Protein AF-A0A4Y9SCH4-F1 (afdb_monomer)

Organism: NCBI:txid2561932

Mean predicted aligned error: 8.6 Å

Solvent-accessible surface area (backbone atoms only — not comparable to full-atom values): 8983 Å² total; per-residue (Å²): 130,78,54,67,61,76,77,47,62,48,62,68,59,55,50,67,46,53,39,76,65,45,23,55,58,52,54,46,42,42,72,71,58,38,57,96,68,29,35,49,65,66,62,55,42,56,54,34,64,26,94,81,37,63,75,93,45,18,70,54,38,37,48,41,51,50,46,8,51,49,49,34,40,79,67,49,26,31,42,68,30,81,66,73,50,22,78,70,54,25,25,25,68,29,82,60,28,65,70,35,66,49,68,70,48,34,52,51,48,52,54,32,69,66,53,60,60,84,78,40,60,80,93,46,24,73,71,33,41,59,26,34,66,69,66,39,50,71,61,20,51,52,53,52,52,50,54,52,51,58,50,51,50,53,52,53,60,51,56,72,73,75,115

Foldseek 3Di:
DDAPCNVPLDLVVLLPDDLLRVLLVLLLCCVVPDDPQKDALVVNLCRLCDPSDDNVCSVSNSVSSVSNVVVCVVLLQKDQDPDPRSVVRIMGGDPQVVQQNDPVSSVLQSVLVPDDLVVDDPVCSVPLNVCSNVSVVVVSVVSSVVVVVVVVVVVVVVVVVVD

Sequence (163 aa):
MRSLAEEIPDVQVLVALAPEELAYTVLRLASVNEQNGLFHPASFETQAGGPRYPPERTRQAELALGEALAWLTINILVMPAPGINGNNGHMMITRRGRKVLRREAFDQYRQAAAFPKALLHPRIADQVWLNLARGDYPTAVFQAFRAVEEASRRQCHRADRLG

Nearest PDB structures (foldseek):
  3bj6-assembly1_B  TM=4.521E-01  e=9.961E-01  Ruegeria pomeroyi DSS-3
  4ad9-assembly2_F  TM=7.045E-01  e=5.756E+00  Homo sapiens
  5meb-assembly2_B  TM=5.105E-01  e=6.052E+00  Saccharomyces cerevisiae

Secondary structure (DSSP, 8-state):
---HHHH---HHHHHHS-HHHHHHHHHHHHHHH-BTTEE-THHHHHHHTSTTS-GGGHHHHHHHHHHHHHHHHHTTSEEEPSTHHHHTT-EEE-HHHHHT-SHHHHHHHHHHHHS-GGGS-HHHHHHHHHHHHTT-HHHHHHHHHHHHHHHHHHHHHHHTT--

Radius of gyration: 21.6 Å; Cα contacts (8 Å, |Δi|>4): 176; chains: 1; bounding box: 48×33×66 Å

Structure (mmCIF, N/CA/C/O backbone):
data_AF-A0A4Y9SCH4-F1
#
_entry.id   AF-A0A4Y9SCH4-F1
#
loop_
_atom_site.group_PDB
_atom_site.id
_atom_site.type_symbol
_atom_site.label_atom_id
_atom_site.label_alt_id
_atom_site.label_comp_id
_atom_site.label_asym_id
_atom_site.label_entity_id
_atom_site.label_seq_id
_atom_site.pdbx_PDB_ins_code
_atom_site.Cartn_x
_atom_site.Cartn_y
_atom_site.Cartn_z
_atom_site.occupancy
_atom_site.B_iso_or_equiv
_atom_site.auth_seq_id
_atom_site.auth_comp_id
_atom_site.auth_asym_id
_atom_site.auth_atom_id
_atom_site.pdbx_PDB_model_num
ATOM 1 N N . MET A 1 1 ? 16.483 8.681 -9.739 1.00 63.50 1 MET A N 1
ATOM 2 C CA . MET A 1 1 ? 15.282 7.842 -9.926 1.00 63.50 1 MET A CA 1
ATOM 3 C C . MET A 1 1 ? 15.579 6.509 -9.271 1.00 63.50 1 MET A C 1
ATOM 5 O O . MET A 1 1 ? 16.629 5.960 -9.574 1.00 63.50 1 MET A O 1
ATOM 9 N N . ARG A 1 2 ? 14.757 6.061 -8.320 1.00 79.94 2 ARG A N 1
ATOM 10 C CA . ARG A 1 2 ? 14.966 4.786 -7.610 1.00 79.94 2 ARG A CA 1
ATOM 11 C C . ARG A 1 2 ? 14.102 3.730 -8.286 1.00 79.94 2 ARG A C 1
ATOM 13 O O . ARG A 1 2 ? 12.933 4.019 -8.546 1.00 79.94 2 ARG A O 1
ATOM 20 N N . SER A 1 3 ? 14.656 2.572 -8.623 1.00 85.81 3 SER A N 1
ATOM 21 C CA . SER A 1 3 ? 13.937 1.575 -9.428 1.00 85.81 3 SER A CA 1
ATOM 22 C C . SER A 1 3 ? 13.380 0.417 -8.600 1.00 85.81 3 SER A C 1
ATOM 24 O O . SER A 1 3 ? 13.878 0.093 -7.526 1.00 85.81 3 SER A O 1
ATOM 26 N N . LEU A 1 4 ? 12.338 -0.233 -9.114 1.00 88.00 4 LEU A N 1
ATOM 27 C CA . LEU A 1 4 ? 11.725 -1.419 -8.521 1.00 88.00 4 LEU A CA 1
ATOM 28 C C . LEU A 1 4 ? 12.745 -2.550 -8.335 1.00 88.00 4 LEU A C 1
ATOM 30 O O . LEU A 1 4 ? 12.807 -3.145 -7.267 1.00 88.00 4 LEU A O 1
ATOM 34 N N . ALA A 1 5 ? 13.600 -2.769 -9.336 1.00 87.69 5 ALA A N 1
ATOM 35 C CA . ALA A 1 5 ? 14.649 -3.785 -9.303 1.00 87.69 5 ALA A CA 1
ATOM 36 C C . ALA A 1 5 ? 15.825 -3.444 -8.362 1.00 87.69 5 ALA A C 1
ATOM 38 O O . ALA A 1 5 ? 16.634 -4.316 -8.065 1.00 87.69 5 ALA A O 1
ATOM 39 N N . GLU A 1 6 ? 15.963 -2.194 -7.900 1.00 90.12 6 GLU A N 1
ATOM 40 C CA . GLU A 1 6 ? 16.900 -1.858 -6.809 1.00 90.12 6 GLU A CA 1
ATOM 41 C C . GLU A 1 6 ? 16.349 -2.248 -5.437 1.00 90.12 6 GLU A C 1
ATOM 43 O O . GLU A 1 6 ? 17.118 -2.552 -4.532 1.00 90.12 6 GLU A O 1
ATOM 48 N N . GLU A 1 7 ? 15.028 -2.221 -5.274 1.00 90.31 7 GLU A N 1
ATOM 49 C CA . GLU A 1 7 ? 14.364 -2.518 -4.003 1.00 90.31 7 GLU A CA 1
ATOM 50 C C . GLU A 1 7 ? 14.030 -3.993 -3.849 1.00 90.31 7 GLU A C 1
ATOM 52 O O . GLU A 1 7 ? 14.118 -4.538 -2.752 1.00 90.31 7 GLU A O 1
ATOM 57 N N . ILE A 1 8 ? 13.642 -4.637 -4.947 1.00 92.38 8 ILE A N 1
ATOM 58 C CA . ILE A 1 8 ? 13.292 -6.052 -4.988 1.00 92.38 8 ILE A CA 1
ATOM 59 C C . ILE A 1 8 ? 14.019 -6.665 -6.189 1.00 92.38 8 ILE A C 1
ATOM 61 O O . ILE A 1 8 ? 13.440 -6.781 -7.255 1.00 92.38 8 ILE A O 1
ATOM 65 N N . PRO A 1 9 ? 15.304 -7.032 -6.074 1.00 91.88 9 PRO A N 1
ATOM 66 C CA . PRO A 1 9 ? 16.057 -7.536 -7.225 1.00 91.88 9 PRO A CA 1
ATOM 67 C C . PRO A 1 9 ? 15.536 -8.874 -7.768 1.00 91.88 9 PRO A C 1
ATOM 69 O O . PRO A 1 9 ? 15.690 -9.166 -8.951 1.00 91.88 9 PRO A O 1
ATOM 72 N N . ASP A 1 10 ? 14.927 -9.691 -6.906 1.00 91.38 10 ASP A N 1
ATOM 73 C CA . ASP A 1 10 ? 14.397 -11.002 -7.267 1.00 91.38 10 ASP A CA 1
ATOM 74 C C . ASP A 1 10 ? 12.910 -10.917 -7.642 1.00 91.38 10 ASP A C 1
ATOM 76 O O . ASP A 1 10 ? 12.045 -10.635 -6.808 1.00 91.38 10 ASP A O 1
ATOM 80 N N . VAL A 1 11 ? 12.604 -11.223 -8.905 1.00 91.50 11 VAL A N 1
ATOM 81 C CA . VAL A 1 11 ? 11.229 -11.252 -9.417 1.00 91.50 11 VAL A CA 1
ATOM 82 C C . VAL A 1 11 ? 10.357 -12.292 -8.703 1.00 91.50 11 VAL A C 1
ATOM 84 O O . VAL A 1 11 ? 9.152 -12.090 -8.583 1.00 91.50 11 VAL A O 1
ATOM 87 N N . GLN A 1 12 ? 10.933 -13.397 -8.211 1.00 91.38 12 GLN A N 1
ATOM 88 C CA . GLN A 1 12 ? 10.175 -14.404 -7.466 1.00 91.38 12 GLN A CA 1
ATOM 89 C C . GLN A 1 12 ? 9.680 -13.834 -6.144 1.00 91.38 12 GLN A C 1
ATOM 91 O O . GLN A 1 12 ? 8.533 -14.068 -5.775 1.00 91.38 12 GLN A O 1
ATOM 96 N N . VAL A 1 13 ? 10.515 -13.039 -5.468 1.00 92.25 13 VAL A N 1
ATOM 97 C CA . VAL A 1 13 ? 10.115 -12.323 -4.253 1.00 92.25 13 VAL A CA 1
ATOM 98 C C . VAL A 1 13 ? 9.003 -11.339 -4.585 1.00 92.25 13 VAL A C 1
ATOM 100 O O . VAL A 1 13 ? 7.983 -11.344 -3.909 1.00 92.25 13 VAL A O 1
ATOM 103 N N . LEU A 1 14 ? 9.149 -10.548 -5.653 1.00 93.19 14 LEU A N 1
ATOM 104 C CA . LEU A 1 14 ? 8.125 -9.583 -6.059 1.00 93.19 14 LEU A CA 1
ATOM 105 C C . LEU A 1 14 ? 6.753 -10.236 -6.281 1.00 93.19 14 LEU A C 1
ATOM 107 O O . LEU A 1 14 ? 5.749 -9.703 -5.820 1.00 93.19 14 LEU A O 1
ATOM 111 N N . VAL A 1 15 ? 6.720 -11.379 -6.970 1.00 92.12 15 VAL A N 1
ATOM 112 C CA . VAL A 1 15 ? 5.482 -12.114 -7.279 1.00 92.12 15 VAL A CA 1
ATOM 113 C C . VAL A 1 15 ? 4.918 -12.846 -6.055 1.00 92.12 15 VAL A C 1
ATOM 115 O O . VAL A 1 15 ? 3.717 -13.083 -5.990 1.00 92.12 15 VAL A O 1
ATOM 118 N N . ALA A 1 16 ? 5.762 -13.216 -5.091 1.00 91.06 16 ALA A N 1
ATOM 119 C CA . ALA A 1 16 ? 5.342 -13.935 -3.890 1.00 91.06 16 ALA A CA 1
ATOM 120 C C . ALA A 1 16 ? 4.792 -13.026 -2.777 1.00 91.06 16 ALA A C 1
ATOM 122 O O . ALA A 1 16 ? 4.129 -13.528 -1.870 1.00 91.06 16 ALA A O 1
ATOM 123 N N . LEU A 1 17 ? 5.084 -11.722 -2.810 1.00 91.75 17 LEU A N 1
ATOM 124 C CA . LEU A 1 17 ? 4.593 -10.774 -1.809 1.00 91.75 17 LEU A CA 1
ATOM 125 C C . LEU A 1 17 ? 3.073 -10.635 -1.880 1.00 91.75 17 LEU A C 1
ATOM 127 O O . LEU A 1 17 ? 2.503 -10.489 -2.962 1.00 91.75 17 LEU A O 1
ATOM 131 N N . ALA A 1 18 ? 2.424 -10.585 -0.715 1.00 91.44 18 ALA A N 1
ATOM 132 C CA . ALA A 1 18 ? 1.018 -10.211 -0.667 1.00 91.44 18 ALA A CA 1
ATOM 133 C C . ALA A 1 18 ? 0.833 -8.758 -1.161 1.00 91.44 18 ALA A C 1
ATOM 135 O O . ALA A 1 18 ? 1.743 -7.929 -0.991 1.00 91.44 18 ALA A O 1
ATOM 136 N N . PRO A 1 19 ? -0.343 -8.398 -1.715 1.00 93.69 19 PRO A N 1
ATOM 137 C CA . PRO A 1 19 ? -0.594 -7.053 -2.235 1.00 93.69 19 PRO A CA 1
ATOM 138 C C . PRO A 1 19 ? -0.273 -5.947 -1.224 1.00 93.69 19 PRO A C 1
ATOM 140 O O . PRO A 1 19 ? 0.300 -4.918 -1.577 1.00 93.69 19 PRO A O 1
ATOM 143 N N . GLU A 1 20 ? -0.581 -6.170 0.055 1.00 91.69 20 GLU A N 1
ATOM 144 C CA . GLU A 1 20 ? -0.353 -5.214 1.141 1.00 91.69 20 GLU A CA 1
ATOM 145 C C . GLU A 1 20 ? 1.117 -5.044 1.510 1.00 91.69 20 GLU A C 1
ATOM 147 O O . GLU A 1 20 ? 1.522 -3.985 1.994 1.00 91.69 20 GLU A O 1
ATOM 152 N N . GLU A 1 21 ? 1.917 -6.087 1.315 1.00 90.88 21 GLU A N 1
ATOM 153 C CA . GLU A 1 21 ? 3.352 -6.065 1.582 1.00 90.88 21 GLU A CA 1
ATOM 154 C C . GLU A 1 21 ? 4.082 -5.336 0.452 1.00 90.88 21 GLU A C 1
ATOM 156 O O . GLU A 1 21 ? 4.921 -4.466 0.706 1.00 90.88 21 GLU A O 1
ATOM 161 N N . LEU A 1 22 ? 3.698 -5.615 -0.798 1.00 95.44 22 LEU A N 1
ATOM 162 C CA . LEU A 1 22 ? 4.232 -4.935 -1.977 1.00 95.44 22 LEU A CA 1
ATOM 163 C C . LEU A 1 22 ? 3.782 -3.464 -2.055 1.00 95.44 22 LEU A C 1
ATOM 165 O O . LEU A 1 22 ? 4.546 -2.598 -2.496 1.00 95.44 22 LEU A O 1
ATOM 169 N N . ALA A 1 23 ? 2.580 -3.150 -1.564 1.00 96.44 23 ALA A N 1
ATOM 170 C CA . ALA A 1 23 ? 2.018 -1.802 -1.544 1.00 96.44 23 ALA A CA 1
ATOM 171 C C . ALA A 1 23 ? 2.927 -0.769 -0.859 1.00 96.44 23 ALA A C 1
ATOM 173 O O . ALA A 1 23 ? 2.995 0.374 -1.320 1.00 96.44 23 ALA A O 1
ATOM 174 N N . TYR A 1 24 ? 3.668 -1.146 0.191 1.00 96.00 24 TYR A N 1
ATOM 175 C CA . TYR A 1 24 ? 4.619 -0.230 0.829 1.00 96.00 24 TYR A CA 1
ATOM 176 C C . TYR A 1 24 ? 5.709 0.223 -0.148 1.00 96.00 24 TYR A C 1
ATOM 178 O O . TYR A 1 24 ? 5.991 1.418 -0.279 1.00 96.00 24 TYR A O 1
ATOM 186 N N . THR A 1 25 ? 6.307 -0.733 -0.860 1.00 95.56 25 THR A N 1
ATOM 187 C CA . THR A 1 25 ? 7.365 -0.469 -1.837 1.00 95.56 25 THR A CA 1
ATOM 188 C C . THR A 1 25 ? 6.843 0.404 -2.972 1.00 95.56 25 THR A C 1
ATOM 190 O O . THR A 1 25 ? 7.485 1.400 -3.307 1.00 95.56 25 THR A O 1
ATOM 193 N N . VAL A 1 26 ? 5.651 0.104 -3.500 1.00 96.19 26 VAL A N 1
ATOM 194 C CA . VAL A 1 26 ? 5.000 0.907 -4.550 1.00 96.19 26 VAL A CA 1
ATOM 195 C C . VAL A 1 26 ? 4.739 2.337 -4.075 1.00 96.19 26 VAL A C 1
ATOM 197 O O . VAL A 1 26 ? 5.113 3.285 -4.763 1.00 96.19 26 VAL A O 1
ATOM 200 N N . LEU A 1 27 ? 4.168 2.522 -2.880 1.00 97.12 27 LEU A N 1
ATOM 201 C CA . LEU A 1 27 ? 3.884 3.847 -2.318 1.00 97.12 27 LEU A CA 1
ATOM 202 C C . LEU A 1 27 ? 5.163 4.673 -2.125 1.00 97.12 27 LEU A C 1
ATOM 204 O O . LEU A 1 27 ? 5.201 5.867 -2.436 1.00 97.12 27 LEU A O 1
ATOM 208 N N . ARG A 1 28 ? 6.225 4.043 -1.621 1.00 95.69 28 ARG A N 1
ATOM 209 C CA . ARG A 1 28 ? 7.508 4.707 -1.391 1.00 95.69 28 ARG A CA 1
ATOM 210 C C . ARG A 1 28 ? 8.190 5.079 -2.707 1.00 95.69 28 ARG A C 1
ATOM 212 O O . ARG A 1 28 ? 8.664 6.204 -2.838 1.00 95.69 28 ARG A O 1
ATOM 219 N N . LEU A 1 29 ? 8.204 4.177 -3.691 1.00 94.56 29 LEU A N 1
ATOM 220 C CA . LEU A 1 29 ? 8.741 4.459 -5.024 1.00 94.56 29 LEU A CA 1
ATOM 221 C C . LEU A 1 29 ? 7.936 5.551 -5.737 1.00 94.56 29 LEU A C 1
ATOM 223 O O . LEU A 1 29 ? 8.538 6.440 -6.333 1.00 94.56 29 LEU A O 1
ATOM 227 N N . ALA A 1 30 ? 6.605 5.542 -5.618 1.00 95.75 30 ALA A N 1
ATOM 228 C CA . ALA A 1 30 ? 5.752 6.620 -6.112 1.00 95.75 30 ALA A CA 1
ATOM 229 C C . ALA A 1 30 ? 6.152 7.964 -5.490 1.00 95.75 30 ALA A C 1
ATOM 231 O O . ALA A 1 30 ? 6.328 8.939 -6.209 1.00 95.75 30 ALA A O 1
ATOM 232 N N . SER A 1 31 ? 6.387 8.011 -4.174 1.00 96.06 31 SER A N 1
ATOM 233 C CA . SER A 1 31 ? 6.781 9.251 -3.495 1.00 96.06 31 SER A CA 1
ATOM 234 C C . SER A 1 31 ? 8.174 9.751 -3.875 1.00 96.06 31 SER A C 1
ATOM 236 O O . SER A 1 31 ? 8.426 10.944 -3.748 1.00 96.06 31 SER A O 1
ATOM 238 N N . VAL A 1 32 ? 9.093 8.865 -4.262 1.00 94.06 32 VAL A N 1
ATOM 239 C CA . VAL A 1 32 ? 10.464 9.242 -4.648 1.00 94.06 32 VAL A CA 1
ATOM 240 C C . VAL A 1 32 ? 10.545 9.631 -6.125 1.00 94.06 32 VAL A C 1
ATOM 242 O O . VAL A 1 32 ? 11.390 10.443 -6.496 1.00 94.06 32 VAL A O 1
ATOM 245 N N . ASN A 1 33 ? 9.689 9.051 -6.966 1.00 92.62 33 ASN A N 1
ATOM 246 C CA . ASN A 1 33 ? 9.718 9.243 -8.414 1.00 92.62 33 ASN A CA 1
ATOM 247 C C . ASN A 1 33 ? 8.595 10.154 -8.937 1.00 92.62 33 ASN A C 1
ATOM 249 O O . ASN A 1 33 ? 8.495 10.345 -10.148 1.00 92.62 33 ASN A O 1
ATOM 253 N N . GLU A 1 34 ? 7.746 10.700 -8.066 1.00 94.19 34 GLU A N 1
ATOM 254 C CA . GLU A 1 34 ? 6.704 11.633 -8.483 1.00 94.19 34 GLU A CA 1
ATOM 255 C C . GLU A 1 34 ? 7.285 12.901 -9.116 1.00 94.19 34 GLU A C 1
ATOM 257 O O . GLU A 1 34 ? 8.319 13.431 -8.707 1.00 94.19 34 GLU A O 1
ATOM 262 N N . GLN A 1 35 ? 6.573 13.419 -10.107 1.00 92.94 35 GLN A N 1
ATOM 263 C CA . GLN A 1 35 ? 6.881 14.663 -10.791 1.00 92.94 35 GLN A CA 1
ATOM 264 C C . GLN A 1 35 ? 5.687 15.592 -10.626 1.00 92.94 35 GLN A C 1
ATOM 266 O O . GLN A 1 35 ? 4.556 15.220 -10.932 1.00 92.94 35 GLN A O 1
ATOM 271 N N . ASN A 1 36 ? 5.923 16.791 -10.091 1.00 93.06 36 ASN A N 1
ATOM 272 C CA . ASN A 1 36 ? 4.859 17.747 -9.758 1.00 93.06 36 ASN A CA 1
ATOM 273 C C . ASN A 1 36 ? 3.764 17.145 -8.849 1.00 93.06 36 ASN A C 1
ATOM 275 O O . ASN A 1 36 ? 2.587 17.473 -8.975 1.00 93.06 36 ASN A O 1
ATOM 279 N N . GLY A 1 37 ? 4.152 16.238 -7.942 1.00 94.75 37 GLY A N 1
ATOM 280 C CA . GLY A 1 37 ? 3.238 15.550 -7.020 1.00 94.75 37 GLY A CA 1
ATOM 281 C C . GLY A 1 37 ? 2.385 14.445 -7.656 1.00 94.75 37 GLY A C 1
ATOM 282 O O . GLY A 1 37 ? 1.447 13.963 -7.016 1.00 94.75 37 GLY A O 1
ATOM 283 N N . LEU A 1 38 ? 2.685 14.067 -8.902 1.00 97.06 38 LEU A N 1
ATOM 284 C CA . LEU A 1 38 ? 1.983 13.042 -9.665 1.00 97.06 38 LEU A CA 1
ATOM 285 C C . LEU A 1 38 ? 2.920 11.891 -10.025 1.00 97.06 38 LEU A C 1
ATOM 287 O O . LEU A 1 38 ? 4.103 12.092 -10.285 1.00 97.06 38 LEU A O 1
ATOM 291 N N . PHE A 1 39 ? 2.378 10.685 -10.124 1.00 96.56 39 PHE A N 1
ATOM 292 C CA . PHE A 1 39 ? 3.082 9.527 -10.669 1.00 96.56 39 PHE A CA 1
ATOM 293 C C . PHE A 1 39 ? 2.162 8.768 -11.627 1.00 96.56 39 PHE A C 1
ATOM 295 O O . PHE A 1 39 ? 0.942 8.897 -11.554 1.00 96.56 39 PHE A O 1
ATOM 302 N N . HIS A 1 40 ? 2.737 7.990 -12.542 1.00 95.56 40 HIS A N 1
ATOM 303 C CA . HIS A 1 40 ? 1.964 7.195 -13.496 1.00 95.56 40 HIS A CA 1
ATOM 304 C C . HIS A 1 40 ? 2.181 5.694 -13.234 1.00 95.56 40 HIS A C 1
ATOM 306 O O . HIS A 1 40 ? 3.336 5.257 -13.258 1.00 95.56 40 HIS A O 1
ATOM 312 N N . PRO A 1 41 ? 1.129 4.884 -13.016 1.00 93.38 41 PRO A N 1
ATOM 313 C CA . PRO A 1 41 ? 1.240 3.442 -12.769 1.00 93.38 41 PRO A CA 1
ATOM 314 C C . PRO A 1 41 ? 2.062 2.669 -13.807 1.00 93.38 41 PRO A C 1
ATOM 316 O O . PRO A 1 41 ? 2.920 1.879 -13.428 1.00 93.38 41 PRO A O 1
ATOM 319 N N . ALA A 1 42 ? 1.909 2.987 -15.098 1.00 91.44 42 ALA A N 1
ATOM 320 C CA . ALA A 1 42 ? 2.681 2.351 -16.177 1.00 91.44 42 ALA A CA 1
ATOM 321 C C . ALA A 1 42 ? 4.213 2.506 -16.052 1.00 91.44 42 ALA A C 1
ATOM 323 O O . ALA A 1 42 ? 4.974 1.779 -16.692 1.00 91.44 42 ALA A O 1
ATOM 324 N N . SER A 1 43 ? 4.699 3.428 -15.208 1.00 90.19 43 SER A N 1
ATOM 325 C CA . SER A 1 43 ? 6.130 3.509 -14.884 1.00 90.19 43 SER A CA 1
ATOM 326 C C . SER A 1 43 ? 6.623 2.299 -14.081 1.00 90.19 43 SER A C 1
ATOM 328 O O . SER A 1 43 ? 7.796 1.945 -14.188 1.00 90.19 43 SER A O 1
ATOM 330 N N . PHE A 1 44 ? 5.752 1.649 -13.304 1.00 89.25 44 PHE A N 1
ATOM 331 C CA . PHE A 1 44 ? 6.058 0.405 -12.597 1.00 89.25 44 PHE A CA 1
ATOM 332 C C . PHE A 1 44 ? 5.988 -0.801 -13.535 1.00 89.25 44 PHE A C 1
ATOM 334 O O . PHE A 1 44 ? 6.872 -1.649 -13.481 1.00 89.25 44 PHE A O 1
ATOM 341 N N . GLU A 1 45 ? 5.007 -0.837 -14.439 1.00 86.31 45 GLU A N 1
ATOM 342 C CA . GLU A 1 45 ? 4.863 -1.884 -15.467 1.00 86.31 45 GLU A CA 1
ATOM 343 C C . GLU A 1 45 ? 6.084 -1.917 -16.395 1.00 86.31 45 GLU A C 1
ATOM 345 O O . GLU A 1 45 ? 6.728 -2.950 -16.553 1.00 86.31 45 GLU A O 1
ATOM 350 N N . THR A 1 46 ? 6.510 -0.752 -16.894 1.00 88.12 46 THR A N 1
ATOM 351 C CA . THR A 1 46 ? 7.738 -0.632 -17.700 1.00 88.12 46 THR A CA 1
ATOM 352 C C . THR A 1 46 ? 8.976 -1.147 -16.951 1.00 88.12 46 THR A C 1
ATOM 354 O O . THR A 1 46 ? 9.877 -1.722 -17.556 1.00 88.12 46 THR A O 1
ATOM 357 N N . GLN A 1 47 ? 9.041 -0.963 -15.628 1.00 86.12 47 GLN A N 1
ATOM 358 C CA . GLN A 1 47 ? 10.140 -1.490 -14.813 1.00 86.12 47 GLN A CA 1
ATOM 359 C C . GLN A 1 47 ? 10.035 -3.005 -14.596 1.00 86.12 47 GLN A C 1
ATOM 361 O O . GLN A 1 47 ? 11.067 -3.672 -14.558 1.00 86.12 47 GLN A O 1
ATOM 366 N N . ALA A 1 48 ? 8.820 -3.548 -14.490 1.00 84.94 48 ALA A N 1
ATOM 367 C CA . ALA A 1 48 ? 8.562 -4.984 -14.407 1.00 84.94 48 ALA A CA 1
ATOM 368 C C . ALA A 1 48 ? 8.907 -5.730 -15.711 1.00 84.94 48 ALA A C 1
ATOM 370 O O . ALA A 1 48 ? 9.384 -6.862 -15.664 1.00 84.94 48 ALA A O 1
ATOM 371 N N . GLY A 1 49 ? 8.710 -5.086 -16.864 1.00 81.06 49 GLY A N 1
ATOM 372 C CA . GLY A 1 49 ? 9.125 -5.579 -18.184 1.00 81.06 49 GLY A CA 1
ATOM 373 C C . GLY A 1 49 ? 10.557 -5.215 -18.589 1.00 81.06 49 GLY A C 1
ATOM 374 O O . GLY A 1 49 ? 10.964 -5.481 -19.717 1.00 81.06 49 GLY A O 1
ATOM 375 N N . GLY A 1 50 ? 11.317 -4.566 -17.704 1.00 82.06 50 GLY A N 1
ATOM 376 C CA . GLY A 1 50 ? 12.673 -4.110 -17.991 1.00 82.06 50 GLY A CA 1
ATOM 377 C C . GLY A 1 50 ? 13.708 -5.243 -18.005 1.00 82.06 50 GLY A C 1
ATOM 378 O O . GLY A 1 50 ? 13.476 -6.312 -17.445 1.00 82.06 50 GLY A O 1
ATOM 379 N N . PRO A 1 51 ? 14.920 -4.993 -18.536 1.00 80.81 51 PRO A N 1
ATOM 380 C CA . PRO A 1 51 ? 15.961 -6.013 -18.720 1.00 80.81 51 PRO A CA 1
ATOM 381 C C . PRO A 1 51 ? 16.512 -6.611 -17.415 1.00 80.81 51 PRO A C 1
ATOM 383 O O . PRO A 1 51 ? 17.312 -7.541 -17.458 1.00 80.81 51 PRO A O 1
ATOM 386 N N . ARG A 1 52 ? 16.139 -6.056 -16.254 1.00 84.19 52 ARG A N 1
ATOM 387 C CA . ARG A 1 52 ? 16.553 -6.556 -14.935 1.00 84.19 52 ARG A CA 1
ATOM 388 C C . ARG A 1 52 ? 15.697 -7.719 -14.440 1.00 84.19 52 ARG A C 1
ATOM 390 O O . ARG A 1 52 ? 16.145 -8.423 -13.542 1.00 84.19 52 ARG A O 1
ATOM 397 N N . TYR A 1 53 ? 14.512 -7.929 -15.012 1.00 88.56 53 TYR A N 1
ATOM 398 C CA . TYR A 1 53 ? 13.688 -9.092 -14.711 1.00 88.56 53 TYR A CA 1
ATOM 399 C C . TYR A 1 53 ? 13.575 -10.023 -15.921 1.00 88.56 53 TYR A C 1
ATOM 401 O O . TYR A 1 53 ? 13.621 -9.560 -17.061 1.00 88.56 53 TYR A O 1
ATOM 409 N N . PRO A 1 54 ? 13.413 -11.337 -15.692 1.00 88.69 54 PRO A N 1
ATOM 410 C CA . PRO A 1 54 ? 13.190 -12.292 -16.766 1.00 88.69 54 PRO A CA 1
ATOM 411 C C . PRO A 1 54 ? 11.877 -12.002 -17.525 1.00 88.69 54 PRO A C 1
ATOM 413 O O . PRO A 1 54 ? 10.829 -11.869 -16.875 1.00 88.69 54 PRO A O 1
ATOM 416 N N . PRO A 1 55 ? 11.890 -11.939 -18.872 1.00 88.12 55 PRO A N 1
ATOM 417 C CA . PRO A 1 55 ? 10.705 -11.631 -19.683 1.00 88.12 55 PRO A CA 1
ATOM 418 C C . PRO A 1 55 ? 9.515 -12.569 -19.438 1.00 88.12 55 PRO A C 1
ATOM 420 O O . PRO A 1 55 ? 8.356 -12.164 -19.499 1.00 88.12 55 PRO A O 1
ATOM 423 N N . GLU A 1 56 ? 9.780 -13.834 -19.116 1.00 91.56 56 GLU A N 1
ATOM 424 C CA . GLU A 1 56 ? 8.758 -14.844 -18.846 1.00 91.56 56 GLU A CA 1
ATOM 425 C C . GLU A 1 56 ? 7.945 -14.571 -17.568 1.00 91.56 56 GLU A C 1
ATOM 427 O O . GLU A 1 56 ? 6.862 -15.133 -17.389 1.00 91.56 56 GLU A O 1
ATOM 432 N N . ARG A 1 57 ? 8.438 -13.696 -16.680 1.00 89.81 57 ARG A N 1
ATOM 433 C CA . ARG A 1 57 ? 7.765 -13.307 -15.431 1.00 89.81 57 ARG A CA 1
ATOM 434 C C . ARG A 1 57 ? 7.120 -11.924 -15.487 1.00 89.81 57 ARG A C 1
ATOM 436 O O . ARG A 1 57 ? 6.392 -11.586 -14.556 1.00 89.81 57 ARG A O 1
ATOM 443 N N . THR A 1 58 ? 7.299 -11.163 -16.569 1.00 90.75 58 THR A N 1
ATOM 444 C CA . THR A 1 58 ? 6.789 -9.786 -16.700 1.00 90.75 58 THR A CA 1
ATOM 445 C C . THR A 1 58 ? 5.300 -9.683 -16.384 1.00 90.75 58 THR A C 1
ATOM 447 O O . THR A 1 58 ? 4.914 -8.903 -15.521 1.00 90.75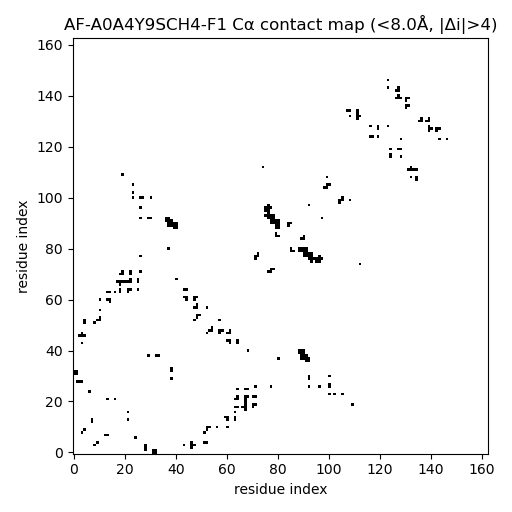 58 THR A O 1
ATOM 450 N N . ARG A 1 59 ? 4.466 -10.548 -16.972 1.00 91.88 59 ARG A N 1
ATOM 451 C CA . ARG A 1 59 ? 3.012 -10.514 -16.749 1.00 91.88 59 ARG A CA 1
ATOM 452 C C . ARG A 1 59 ? 2.612 -10.777 -15.292 1.00 91.88 59 ARG A C 1
ATOM 454 O O . ARG A 1 59 ? 1.637 -10.215 -14.807 1.00 91.88 59 ARG A O 1
ATOM 461 N N . GLN A 1 60 ? 3.343 -11.649 -14.596 1.00 93.75 60 GLN A N 1
ATOM 462 C CA . GLN A 1 60 ? 3.086 -11.939 -13.180 1.00 93.75 60 GLN A CA 1
ATOM 463 C C . GLN A 1 60 ? 3.504 -10.759 -12.300 1.00 93.75 60 GLN A C 1
ATOM 465 O O . GLN A 1 60 ? 2.796 -10.409 -11.361 1.00 93.75 60 GLN A O 1
ATOM 470 N N . ALA A 1 61 ? 4.627 -10.122 -12.634 1.00 93.75 61 ALA A N 1
ATOM 471 C CA . ALA A 1 61 ? 5.098 -8.933 -11.942 1.00 93.75 61 ALA A CA 1
ATOM 472 C C . ALA A 1 61 ? 4.153 -7.735 -12.140 1.00 93.75 61 ALA A C 1
ATOM 474 O O . ALA A 1 61 ? 3.831 -7.046 -11.176 1.00 93.75 61 ALA A O 1
ATOM 475 N N . GLU A 1 62 ? 3.660 -7.517 -13.362 1.00 93.44 62 GLU A N 1
ATOM 476 C CA . GLU A 1 62 ? 2.640 -6.505 -13.668 1.00 93.44 62 GLU A CA 1
ATOM 477 C C . GLU A 1 62 ? 1.356 -6.735 -12.864 1.00 93.44 62 GLU A C 1
ATOM 479 O O . GLU A 1 62 ? 0.824 -5.793 -12.279 1.00 93.44 62 GLU A O 1
ATOM 484 N N . LEU A 1 63 ? 0.890 -7.988 -12.772 1.00 94.75 63 LEU A N 1
ATOM 485 C CA . LEU A 1 63 ? -0.284 -8.335 -11.972 1.00 94.75 63 LEU A CA 1
ATOM 486 C C . LEU A 1 63 ? -0.075 -8.012 -10.485 1.00 94.75 63 LEU A C 1
ATOM 488 O O . LEU A 1 63 ? -0.903 -7.316 -9.901 1.00 94.75 63 LEU A O 1
ATOM 492 N N . ALA A 1 64 ? 1.047 -8.440 -9.898 1.00 95.62 64 ALA A N 1
ATOM 493 C CA . ALA A 1 64 ? 1.364 -8.171 -8.493 1.00 95.62 64 ALA A CA 1
ATOM 494 C C . ALA A 1 64 ? 1.423 -6.658 -8.196 1.00 95.62 64 ALA A C 1
ATOM 496 O O . ALA A 1 64 ? 0.876 -6.177 -7.202 1.00 95.62 64 ALA A O 1
ATOM 497 N N . LEU A 1 65 ? 2.034 -5.875 -9.093 1.00 96.06 65 LEU A N 1
ATOM 498 C CA . LEU A 1 65 ? 2.063 -4.413 -8.996 1.00 96.06 65 LEU A CA 1
ATOM 499 C C . LEU A 1 65 ? 0.663 -3.793 -9.099 1.00 96.06 65 LEU A C 1
ATOM 501 O O . LEU A 1 65 ? 0.352 -2.854 -8.361 1.00 96.06 65 LEU A O 1
ATOM 505 N N . GLY A 1 66 ? -0.178 -4.315 -9.994 1.00 96.00 66 GLY A N 1
ATOM 506 C CA . GLY A 1 66 ? -1.568 -3.894 -10.153 1.00 96.00 66 GLY A CA 1
ATOM 507 C C . GLY A 1 66 ? -2.397 -4.139 -8.892 1.00 96.00 66 GLY A C 1
ATOM 508 O O . GLY A 1 66 ? -3.102 -3.238 -8.437 1.00 96.00 66 GLY A O 1
ATOM 509 N N . GLU A 1 67 ? -2.264 -5.312 -8.274 1.00 96.75 67 GLU A N 1
ATOM 510 C CA . GLU A 1 67 ? -2.931 -5.653 -7.011 1.00 96.75 67 GLU A CA 1
ATOM 511 C C . GLU A 1 67 ? -2.461 -4.759 -5.857 1.00 96.75 67 GLU A C 1
ATOM 513 O O . GLU A 1 67 ? -3.281 -4.226 -5.103 1.00 96.75 67 GLU A O 1
ATOM 518 N N . ALA A 1 68 ? -1.153 -4.510 -5.757 1.00 97.19 68 ALA A N 1
ATOM 519 C CA . ALA A 1 68 ? -0.594 -3.592 -4.770 1.00 97.19 68 ALA A CA 1
ATOM 520 C C . ALA A 1 68 ? -1.146 -2.163 -4.940 1.00 97.19 68 ALA A C 1
ATOM 522 O O . ALA A 1 68 ? -1.531 -1.508 -3.965 1.00 97.19 68 ALA A O 1
ATOM 523 N N . LEU A 1 69 ? -1.244 -1.672 -6.180 1.00 97.44 69 LEU A N 1
ATOM 524 C CA . LEU A 1 69 ? -1.831 -0.365 -6.478 1.00 97.44 69 LEU A CA 1
ATOM 525 C C . LEU A 1 69 ? -3.336 -0.320 -6.172 1.00 97.44 69 LEU A C 1
ATOM 527 O O . LEU A 1 69 ? -3.829 0.680 -5.634 1.00 97.44 69 LEU A O 1
ATOM 531 N N . ALA A 1 70 ? -4.068 -1.391 -6.482 1.00 97.00 70 ALA A N 1
ATOM 532 C CA . ALA A 1 70 ? -5.482 -1.518 -6.148 1.00 97.00 70 ALA A CA 1
ATOM 533 C C . ALA A 1 70 ? -5.685 -1.452 -4.630 1.00 97.00 70 ALA A C 1
ATOM 535 O O . ALA A 1 70 ? -6.531 -0.689 -4.158 1.00 97.00 70 ALA A O 1
ATOM 536 N N . TRP A 1 71 ? -4.848 -2.147 -3.854 1.00 96.31 71 TRP A N 1
ATOM 537 C CA . TRP A 1 71 ? -4.887 -2.079 -2.397 1.00 96.31 71 TRP A CA 1
ATOM 538 C C . TRP A 1 71 ? -4.635 -0.658 -1.875 1.00 96.31 71 TRP A C 1
ATOM 540 O O . TRP A 1 71 ? -5.398 -0.164 -1.039 1.00 96.31 71 TRP A O 1
ATOM 550 N N . LEU A 1 72 ? -3.624 0.046 -2.402 1.00 97.62 72 LEU A N 1
ATOM 551 C CA . LEU A 1 72 ? -3.353 1.448 -2.046 1.00 97.62 72 LEU A CA 1
ATOM 552 C C . LEU A 1 72 ? -4.543 2.368 -2.362 1.00 97.62 72 LEU A C 1
ATOM 554 O O . LEU A 1 72 ? -4.808 3.312 -1.612 1.00 97.62 72 LEU A O 1
ATOM 558 N N . THR A 1 73 ? -5.253 2.100 -3.458 1.00 96.81 73 THR A N 1
ATOM 559 C CA . THR A 1 73 ? -6.411 2.884 -3.908 1.00 96.81 73 THR A CA 1
ATOM 560 C C . THR A 1 73 ? -7.634 2.633 -3.025 1.00 96.81 73 THR A C 1
ATOM 562 O O . THR A 1 73 ? -8.236 3.589 -2.536 1.00 96.81 73 THR A O 1
ATOM 565 N N . ILE A 1 74 ? -7.957 1.366 -2.734 1.00 94.12 74 ILE A N 1
ATOM 566 C CA . ILE A 1 74 ? -9.040 0.968 -1.812 1.00 94.12 74 ILE A CA 1
ATOM 567 C C . ILE A 1 74 ? -8.833 1.602 -0.432 1.00 94.12 74 ILE A C 1
ATOM 569 O O . ILE A 1 74 ? -9.775 2.079 0.200 1.00 94.12 74 ILE A O 1
ATOM 573 N N . ASN A 1 75 ? -7.579 1.674 0.013 1.00 92.62 75 ASN A N 1
ATOM 574 C CA . ASN A 1 75 ? -7.203 2.271 1.288 1.00 92.62 75 ASN A CA 1
ATOM 575 C C . ASN A 1 75 ? -7.039 3.800 1.250 1.00 92.62 75 ASN A C 1
ATOM 577 O O . ASN A 1 75 ? -6.689 4.405 2.268 1.00 92.62 75 ASN A O 1
ATOM 581 N N . ILE A 1 76 ? -7.305 4.445 0.108 1.00 94.94 76 ILE A N 1
ATOM 582 C CA . ILE A 1 76 ? -7.230 5.903 -0.084 1.00 94.94 76 ILE A CA 1
ATOM 583 C C . ILE A 1 76 ? -5.836 6.446 0.286 1.00 94.94 76 ILE A C 1
ATOM 585 O O . ILE A 1 76 ? -5.679 7.542 0.830 1.00 94.94 76 ILE A O 1
ATOM 589 N N . LEU A 1 77 ? -4.783 5.672 0.022 1.00 97.00 77 LEU A N 1
ATOM 590 C CA . LEU A 1 77 ? -3.394 6.122 0.156 1.00 97.00 77 LEU A CA 1
ATOM 591 C C . LEU A 1 77 ? -2.911 6.791 -1.135 1.00 97.00 77 LEU A C 1
ATOM 593 O O . LEU A 1 77 ? -2.133 7.745 -1.090 1.00 97.00 77 LEU A O 1
ATOM 597 N N . VAL A 1 78 ? -3.459 6.363 -2.269 1.00 98.12 78 VAL A N 1
ATOM 598 C CA . VAL A 1 78 ? -3.317 7.004 -3.581 1.00 98.12 78 VAL A CA 1
ATOM 599 C C . VAL A 1 78 ? -4.695 7.184 -4.215 1.00 98.12 78 VAL A C 1
ATOM 601 O O . VAL A 1 78 ? -5.661 6.543 -3.803 1.00 98.12 78 VAL A O 1
ATOM 604 N N . MET A 1 79 ? -4.800 8.079 -5.192 1.00 97.50 79 MET A N 1
ATOM 605 C CA . MET A 1 79 ? -6.020 8.283 -5.975 1.00 97.50 79 MET A CA 1
ATOM 606 C C . MET A 1 79 ? -5.690 8.872 -7.350 1.00 97.50 79 MET A C 1
ATOM 608 O O . MET A 1 79 ? -4.615 9.461 -7.491 1.00 97.50 79 MET A O 1
ATOM 612 N N . PRO A 1 80 ? -6.595 8.789 -8.339 1.00 97.88 80 PRO A N 1
ATOM 613 C CA . PRO A 1 80 ? -6.448 9.533 -9.585 1.00 97.88 80 PRO A CA 1
ATOM 614 C C . PRO A 1 80 ? -6.281 11.030 -9.320 1.00 97.88 80 PRO A C 1
ATOM 616 O O . PRO A 1 80 ? -6.945 11.600 -8.449 1.00 97.88 80 PRO A O 1
ATOM 619 N N . ALA A 1 81 ? -5.385 11.668 -10.066 1.00 96.94 81 ALA A N 1
ATOM 620 C CA . ALA A 1 81 ? -5.228 13.113 -10.020 1.00 96.94 81 ALA A CA 1
ATOM 621 C C . ALA A 1 81 ? -6.522 13.809 -10.489 1.00 96.94 81 ALA A C 1
ATOM 623 O O . ALA A 1 81 ? -7.230 13.285 -11.346 1.00 96.94 81 ALA A O 1
ATOM 624 N N . PRO A 1 82 ? -6.863 15.000 -9.977 1.00 93.44 82 PRO A N 1
ATOM 625 C CA . PRO A 1 82 ? -8.022 15.730 -10.476 1.00 93.44 82 PRO A CA 1
ATOM 626 C C . PRO A 1 82 ? -7.810 16.218 -11.921 1.00 93.44 82 PRO A C 1
ATOM 628 O O . PRO A 1 82 ? -6.700 16.576 -12.323 1.00 93.44 82 PRO A O 1
ATOM 631 N N . GLY A 1 83 ? -8.900 16.292 -12.688 1.00 94.38 83 GLY A N 1
ATOM 632 C CA . GLY A 1 83 ? -8.911 16.858 -14.039 1.00 94.38 83 GLY A CA 1
ATOM 633 C C . GLY A 1 83 ? -8.272 15.961 -15.105 1.00 94.38 83 GLY A C 1
ATOM 634 O O . GLY A 1 83 ? -8.288 14.737 -15.006 1.00 94.38 83 GLY A O 1
ATOM 635 N N . ILE A 1 84 ? -7.715 16.591 -16.146 1.00 93.81 84 ILE A N 1
ATOM 636 C CA . ILE A 1 84 ? -7.192 15.915 -17.350 1.00 93.81 84 ILE A CA 1
ATOM 637 C C . ILE A 1 84 ? -6.100 14.893 -17.007 1.00 93.81 84 ILE A C 1
ATOM 639 O O . ILE A 1 84 ? -6.052 13.821 -17.602 1.00 93.81 84 ILE A O 1
ATOM 643 N N . ASN A 1 85 ? -5.258 15.186 -16.015 1.00 93.50 85 ASN A N 1
ATOM 644 C CA . ASN A 1 85 ? -4.177 14.286 -15.620 1.00 93.50 85 ASN A CA 1
ATOM 645 C C . ASN A 1 85 ? -4.706 12.937 -15.113 1.00 93.50 85 ASN A C 1
ATOM 647 O O . ASN A 1 85 ? -4.164 11.902 -15.491 1.00 93.50 85 ASN A O 1
ATOM 651 N N . GLY A 1 86 ? -5.781 12.931 -14.318 1.00 92.88 86 GLY A N 1
ATOM 652 C CA . GLY A 1 86 ? -6.404 11.688 -13.853 1.00 92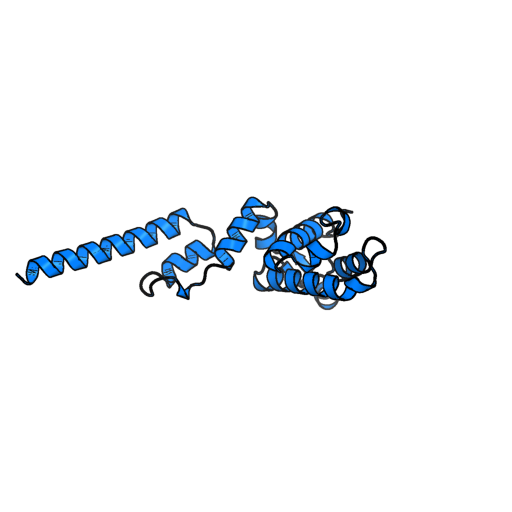.88 86 GLY A CA 1
ATOM 653 C C . GLY A 1 86 ? -7.015 10.872 -14.980 1.00 92.88 86 GLY A C 1
ATOM 654 O O . GLY A 1 86 ? -6.853 9.656 -15.008 1.00 92.88 86 GLY A O 1
ATOM 655 N N . ASN A 1 87 ? -7.650 11.541 -15.948 1.00 92.56 87 ASN A N 1
ATOM 656 C CA . ASN A 1 87 ? -8.177 10.879 -17.145 1.00 92.56 87 ASN A CA 1
ATOM 657 C C . ASN A 1 87 ? -7.063 10.221 -17.974 1.00 92.56 87 ASN A C 1
ATOM 659 O O . ASN A 1 87 ? -7.299 9.200 -18.611 1.00 92.56 87 ASN A O 1
ATOM 663 N N . ASN A 1 88 ? -5.849 10.774 -17.918 1.00 94.06 88 ASN A N 1
ATOM 664 C CA . ASN A 1 88 ? -4.651 10.221 -18.548 1.00 94.06 88 ASN A CA 1
ATOM 665 C C . ASN A 1 88 ? -3.903 9.214 -17.654 1.00 94.06 88 ASN A C 1
ATOM 667 O O . ASN A 1 88 ? -2.747 8.912 -17.923 1.00 94.06 88 ASN A O 1
ATOM 671 N N . GLY A 1 89 ? -4.514 8.723 -16.571 1.00 94.12 89 GLY A N 1
ATOM 672 C CA . GLY A 1 89 ? -3.929 7.687 -15.715 1.00 94.12 89 GLY A CA 1
ATOM 673 C C . GLY A 1 89 ? -2.922 8.186 -14.676 1.00 94.12 89 GLY A C 1
ATOM 674 O O . GLY A 1 89 ? -2.367 7.375 -13.932 1.00 94.12 89 GLY A O 1
ATOM 675 N N . HIS A 1 90 ? -2.693 9.499 -14.555 1.00 97.00 90 HIS A N 1
ATOM 676 C CA . HIS A 1 90 ? -1.865 10.014 -13.467 1.00 97.00 90 HIS A CA 1
ATOM 677 C C . HIS A 1 90 ? -2.573 9.867 -12.123 1.00 97.00 90 HIS A C 1
ATOM 679 O O . HIS A 1 90 ? -3.731 10.244 -11.936 1.00 97.00 90 HIS A O 1
ATOM 685 N N . MET A 1 91 ? -1.811 9.386 -11.154 1.00 98.06 91 MET A N 1
ATOM 686 C CA . MET A 1 91 ? -2.211 9.221 -9.770 1.00 98.06 91 MET A CA 1
ATOM 687 C C . MET A 1 91 ? -1.488 10.255 -8.907 1.00 98.06 91 MET A C 1
ATOM 689 O O . MET A 1 91 ? -0.415 10.753 -9.251 1.00 98.06 91 MET A O 1
ATOM 693 N N . MET A 1 92 ? -2.063 10.556 -7.751 1.00 97.94 92 MET A N 1
ATOM 694 C CA . MET A 1 92 ? -1.443 11.360 -6.708 1.00 97.94 92 MET A CA 1
ATOM 695 C C . MET A 1 92 ? -1.477 10.617 -5.374 1.00 97.94 92 MET A C 1
ATOM 697 O O . MET A 1 92 ? -2.412 9.868 -5.074 1.00 97.94 92 MET A O 1
ATOM 701 N N . ILE A 1 93 ? -0.467 10.854 -4.539 1.00 98.38 93 ILE A N 1
ATOM 702 C CA . ILE A 1 93 ? -0.458 10.363 -3.158 1.00 98.38 93 ILE A CA 1
ATOM 703 C C . ILE A 1 93 ? -1.370 11.263 -2.328 1.00 98.38 93 ILE A C 1
ATOM 705 O O . ILE A 1 93 ? -1.190 12.484 -2.279 1.00 98.38 93 ILE A O 1
ATOM 709 N N . THR A 1 94 ? -2.349 10.667 -1.652 1.00 97.88 94 THR A N 1
ATOM 710 C CA . THR A 1 94 ? -3.322 11.428 -0.863 1.00 97.88 94 THR A CA 1
ATOM 711 C C . THR A 1 94 ? -2.676 12.019 0.390 1.00 97.88 94 THR A C 1
ATOM 713 O O . THR A 1 94 ? -1.624 11.579 0.857 1.00 97.88 94 THR A O 1
ATOM 716 N N . ARG A 1 95 ? -3.370 12.963 1.038 1.00 96.31 95 ARG A N 1
ATOM 717 C CA . ARG A 1 95 ? -2.979 13.474 2.366 1.00 96.31 95 ARG A CA 1
ATOM 718 C C . ARG A 1 95 ? -2.765 12.356 3.396 1.00 96.31 95 ARG A C 1
ATOM 720 O O . ARG A 1 95 ? -1.944 12.515 4.293 1.00 96.31 95 ARG A O 1
ATOM 727 N N . ARG A 1 96 ? -3.508 11.247 3.292 1.00 93.62 96 ARG A N 1
ATOM 728 C CA . ARG A 1 96 ? -3.353 10.074 4.164 1.00 93.62 96 ARG A CA 1
ATOM 729 C C . ARG A 1 96 ? -2.125 9.257 3.769 1.00 93.62 96 ARG A C 1
ATOM 731 O O . ARG A 1 96 ? -1.323 8.964 4.648 1.00 93.62 96 ARG A O 1
ATOM 738 N N . GLY A 1 97 ? -1.934 8.983 2.477 1.00 96.19 97 GLY A N 1
ATOM 739 C CA . GLY A 1 97 ? -0.747 8.296 1.955 1.00 96.19 97 GLY A CA 1
ATOM 740 C C . GLY A 1 97 ? 0.560 8.956 2.391 1.00 96.19 97 GLY A C 1
ATOM 741 O O . GLY A 1 97 ? 1.478 8.280 2.841 1.00 96.19 97 GLY A O 1
ATOM 742 N N . ARG A 1 98 ? 0.608 10.295 2.394 1.00 97.19 98 ARG A N 1
ATOM 743 C CA . ARG A 1 98 ? 1.779 11.055 2.869 1.00 97.19 98 ARG A CA 1
ATOM 744 C C . ARG A 1 98 ? 2.135 10.801 4.334 1.00 97.19 98 ARG A C 1
ATOM 746 O O . ARG A 1 98 ? 3.311 10.829 4.684 1.00 97.19 98 ARG A O 1
ATOM 753 N N . LYS A 1 99 ? 1.146 10.551 5.197 1.00 94.94 99 LYS A N 1
ATOM 754 C CA . LYS A 1 99 ? 1.378 10.303 6.631 1.00 94.94 99 LYS A CA 1
ATOM 755 C C . LYS A 1 99 ? 1.991 8.928 6.901 1.00 94.94 99 LYS A C 1
ATOM 757 O O . LYS A 1 99 ? 2.605 8.749 7.948 1.00 94.94 99 LYS A O 1
ATOM 762 N N . VAL A 1 100 ? 1.853 7.990 5.964 1.00 94.31 100 VAL A N 1
ATOM 763 C CA . VAL A 1 100 ? 2.294 6.594 6.101 1.00 94.31 100 VAL A CA 1
ATOM 764 C C . VAL A 1 100 ? 3.485 6.257 5.196 1.00 94.31 100 VAL A C 1
ATOM 766 O O . VAL A 1 100 ? 3.716 5.100 4.877 1.00 94.31 100 VAL A O 1
ATOM 769 N N . LEU A 1 101 ? 4.274 7.256 4.781 1.00 95.12 101 LEU A N 1
ATOM 770 C CA . LEU A 1 101 ? 5.490 7.024 3.982 1.00 95.12 101 LEU A CA 1
ATOM 771 C C . LEU A 1 101 ? 6.621 6.349 4.781 1.00 95.12 101 LEU A C 1
ATOM 773 O O . LEU A 1 101 ? 7.500 5.709 4.199 1.00 95.12 101 LEU A O 1
ATOM 777 N N . ARG A 1 102 ? 6.606 6.471 6.115 1.00 93.62 102 ARG A N 1
ATOM 778 C CA . ARG A 1 102 ? 7.527 5.736 6.997 1.00 93.62 102 ARG A CA 1
ATOM 779 C C . ARG A 1 102 ? 7.036 4.306 7.188 1.00 93.62 102 ARG A C 1
ATOM 781 O O . ARG A 1 102 ? 5.834 4.101 7.354 1.00 93.62 102 ARG A O 1
ATOM 788 N N . ARG A 1 103 ? 7.964 3.347 7.204 1.00 90.50 103 ARG A N 1
ATOM 789 C CA . ARG A 1 103 ? 7.656 1.913 7.282 1.00 90.50 103 ARG A CA 1
ATOM 790 C C . ARG A 1 103 ? 6.795 1.581 8.496 1.00 90.50 103 ARG A C 1
ATOM 792 O O . ARG A 1 103 ? 5.771 0.928 8.353 1.00 90.50 103 ARG A O 1
ATOM 799 N N . GLU A 1 104 ? 7.149 2.116 9.657 1.00 91.00 104 GLU A N 1
ATOM 800 C CA . GLU A 1 104 ? 6.460 1.848 10.920 1.00 91.00 104 GLU A CA 1
ATOM 801 C C . GLU A 1 104 ? 5.008 2.343 10.880 1.00 91.00 104 GLU A C 1
ATOM 803 O O . GLU A 1 104 ? 4.090 1.651 11.314 1.00 91.00 104 GLU A O 1
ATOM 808 N N . ALA A 1 105 ? 4.784 3.532 10.311 1.00 89.12 105 ALA A N 1
ATOM 809 C CA . ALA A 1 105 ? 3.450 4.110 10.164 1.00 89.12 105 ALA A CA 1
ATOM 810 C C . ALA A 1 105 ? 2.603 3.346 9.133 1.00 89.12 105 ALA A C 1
ATOM 812 O O . ALA A 1 105 ? 1.396 3.193 9.319 1.00 89.12 105 ALA A O 1
ATOM 813 N N . PHE A 1 106 ? 3.227 2.857 8.058 1.00 93.69 106 PHE A N 1
ATOM 814 C CA . PHE A 1 106 ? 2.559 2.006 7.078 1.00 93.69 106 PHE A CA 1
ATOM 815 C C . PHE A 1 106 ? 2.148 0.666 7.680 1.00 93.69 106 PHE A C 1
ATOM 817 O O . PHE A 1 106 ? 1.001 0.263 7.518 1.00 93.69 106 PHE A O 1
ATOM 824 N N . ASP A 1 107 ? 3.046 0.001 8.407 1.00 90.12 107 ASP A N 1
ATOM 825 C CA . ASP A 1 107 ? 2.761 -1.291 9.031 1.00 90.12 107 ASP A CA 1
ATOM 826 C C . ASP A 1 107 ? 1.633 -1.178 10.061 1.00 90.12 107 ASP A C 1
ATOM 828 O O . ASP A 1 107 ? 0.723 -2.008 10.069 1.00 90.12 107 ASP A O 1
ATOM 832 N N . GLN A 1 108 ? 1.622 -0.107 10.861 1.00 84.06 108 GLN A N 1
ATOM 833 C CA . GLN A 1 108 ? 0.497 0.201 11.745 1.00 84.06 108 GLN A CA 1
ATOM 834 C C . GLN A 1 108 ? -0.800 0.402 10.956 1.00 84.06 108 GLN A C 1
ATOM 836 O O . GLN A 1 108 ? -1.826 -0.166 11.318 1.00 84.06 108 GLN A O 1
ATOM 841 N N . TYR A 1 109 ? -0.776 1.179 9.871 1.00 86.94 109 TYR A N 1
ATOM 842 C CA . TYR A 1 109 ? -1.966 1.397 9.049 1.00 86.94 109 TYR A CA 1
ATOM 843 C C . TYR A 1 109 ? -2.480 0.096 8.418 1.00 86.9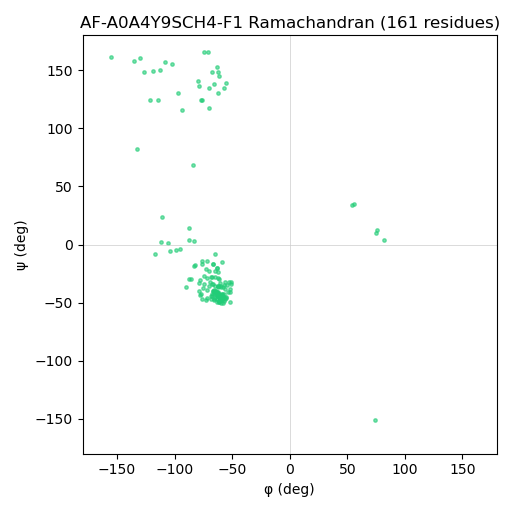4 109 TYR A C 1
ATOM 845 O O . TYR A 1 109 ? -3.677 -0.173 8.449 1.00 86.94 109 TYR A O 1
ATOM 853 N N . ARG A 1 110 ? -1.577 -0.731 7.883 1.00 88.56 110 ARG A N 1
ATOM 854 C CA . ARG A 1 110 ? -1.882 -2.034 7.283 1.00 88.56 110 ARG A CA 1
ATOM 855 C C . ARG A 1 110 ? -2.560 -2.962 8.288 1.00 88.56 110 ARG A C 1
ATOM 857 O O . ARG A 1 110 ? 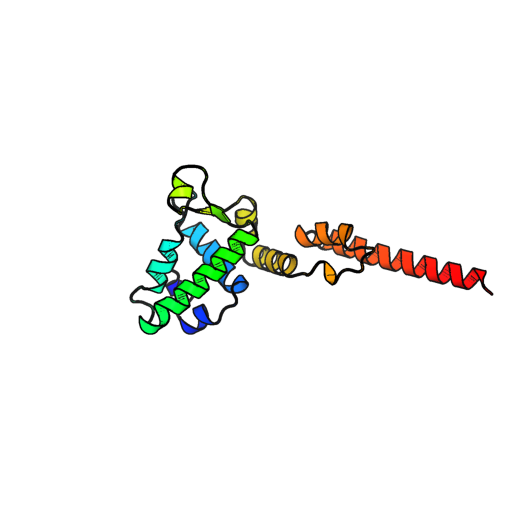-3.569 -3.575 7.955 1.00 88.56 110 ARG A O 1
ATOM 864 N N . GLN A 1 111 ? -2.046 -3.033 9.515 1.00 84.19 111 GLN A N 1
ATOM 865 C CA . GLN A 1 111 ? -2.647 -3.836 10.584 1.00 84.19 111 GLN A CA 1
ATOM 866 C C . GLN A 1 111 ? -4.053 -3.343 10.951 1.00 84.19 111 GLN A C 1
ATOM 868 O O . GLN A 1 111 ? -4.968 -4.156 11.070 1.00 84.19 111 GLN A O 1
ATOM 873 N N . ALA A 1 112 ? -4.253 -2.026 11.067 1.00 77.94 112 ALA A N 1
ATOM 874 C CA . ALA A 1 112 ? -5.578 -1.448 11.297 1.00 77.94 112 ALA A CA 1
ATOM 875 C C . ALA A 1 112 ? -6.555 -1.736 10.147 1.00 77.94 112 ALA A C 1
ATOM 877 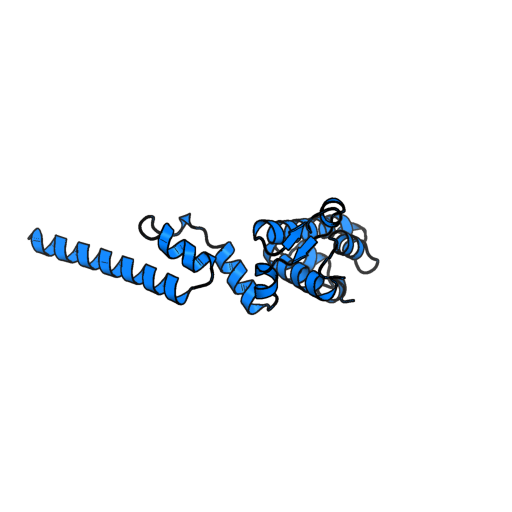O O . ALA A 1 112 ? -7.707 -2.085 10.397 1.00 77.94 112 ALA A O 1
ATOM 878 N N . ALA A 1 113 ? -6.104 -1.603 8.897 1.00 78.25 113 ALA A N 1
ATOM 879 C CA . ALA A 1 113 ? -6.918 -1.844 7.707 1.00 78.25 113 ALA A CA 1
ATOM 880 C C . ALA A 1 113 ? -7.317 -3.321 7.554 1.00 78.25 113 ALA A C 1
ATOM 882 O O . ALA A 1 113 ? -8.417 -3.614 7.092 1.00 78.25 113 ALA A O 1
ATOM 883 N N . ALA A 1 114 ? -6.445 -4.242 7.970 1.00 78.62 114 ALA A N 1
ATOM 884 C CA . ALA A 1 114 ? -6.705 -5.678 7.946 1.00 78.62 114 ALA A CA 1
ATOM 885 C C . ALA A 1 114 ? -7.642 -6.149 9.071 1.00 78.62 114 ALA A C 1
ATOM 887 O O . ALA A 1 114 ? -8.172 -7.257 8.994 1.00 78.62 114 ALA A O 1
ATOM 888 N N . PHE A 1 115 ? -7.843 -5.350 10.124 1.00 76.69 115 PHE A N 1
ATOM 889 C CA . PHE A 1 115 ? -8.639 -5.769 11.271 1.00 76.69 115 PHE A CA 1
ATOM 890 C C . PHE A 1 115 ? -10.128 -5.854 10.886 1.00 76.69 115 PHE A C 1
ATOM 892 O O . PHE A 1 115 ? -10.732 -4.845 10.541 1.00 76.69 115 PHE A O 1
ATOM 899 N N . PRO A 1 116 ? -10.788 -7.022 10.935 1.00 73.62 116 PRO A N 1
ATOM 900 C CA . PRO A 1 116 ? -12.191 -7.110 10.561 1.00 73.62 116 PRO A CA 1
ATOM 901 C C . PRO A 1 116 ? -13.066 -6.544 11.679 1.00 73.62 116 PRO A C 1
ATOM 903 O O . PRO A 1 116 ? -13.057 -7.055 12.800 1.00 73.62 116 PRO A O 1
ATOM 906 N N . LYS A 1 117 ? -13.915 -5.555 11.370 1.00 77.50 117 LYS A N 1
ATOM 907 C CA . LYS A 1 117 ? -14.921 -5.041 12.322 1.00 77.50 117 LYS A CA 1
ATOM 908 C C . LYS A 1 117 ? -15.774 -6.161 12.935 1.00 77.50 117 LYS A C 1
ATOM 910 O O . LYS A 1 117 ? -16.162 -6.062 14.093 1.00 77.50 117 LYS A O 1
ATOM 915 N N . ALA A 1 118 ? -16.032 -7.231 12.180 1.00 78.94 118 ALA A N 1
ATOM 916 C CA . ALA A 1 118 ? -16.802 -8.392 12.625 1.00 78.94 118 ALA A CA 1
ATOM 917 C C . ALA A 1 118 ? -16.163 -9.167 13.796 1.00 78.94 118 ALA A C 1
ATOM 919 O O . ALA A 1 118 ? -16.874 -9.882 14.493 1.00 78.94 118 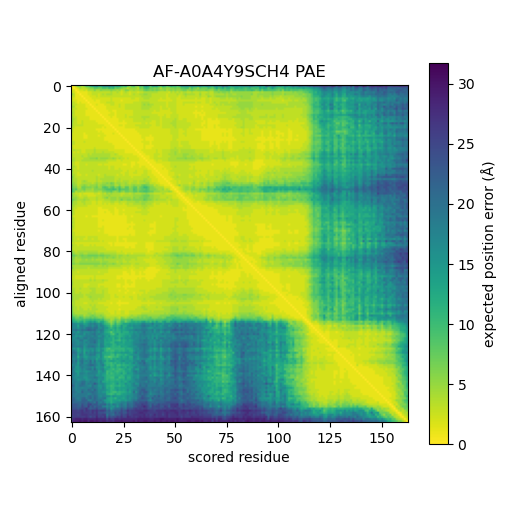ALA A O 1
ATOM 920 N N . LEU A 1 119 ? -14.852 -9.020 14.038 1.00 83.62 119 LEU A N 1
ATOM 921 C CA . LEU A 1 119 ? -14.199 -9.600 15.218 1.00 83.62 119 LEU A CA 1
ATOM 922 C C . LEU A 1 119 ? -14.486 -8.808 16.501 1.00 83.62 119 LEU A C 1
ATOM 924 O O . LEU A 1 119 ? -14.242 -9.308 17.598 1.00 83.62 119 LEU A O 1
ATOM 928 N N . LEU A 1 120 ? -15.005 -7.581 16.396 1.00 87.25 120 LEU A N 1
ATOM 929 C CA . LEU A 1 120 ? -15.448 -6.828 17.563 1.00 87.25 120 LEU A CA 1
ATOM 930 C C . LEU A 1 120 ? -16.810 -7.332 18.014 1.00 87.25 120 LEU A C 1
ATOM 932 O O . LEU A 1 120 ? -17.738 -7.485 17.220 1.00 87.25 120 LEU A O 1
ATOM 936 N N . HIS A 1 121 ? -16.959 -7.491 19.327 1.00 89.44 121 HIS A N 1
ATOM 937 C CA . HIS A 1 121 ? -18.264 -7.750 19.909 1.00 89.44 121 HIS A CA 1
ATOM 938 C C . HIS A 1 121 ? -19.241 -6.616 19.517 1.00 89.44 121 HIS A C 1
ATOM 940 O O . HIS A 1 121 ? -18.878 -5.442 19.664 1.00 89.44 121 HIS A O 1
ATOM 946 N N . PRO A 1 122 ? -20.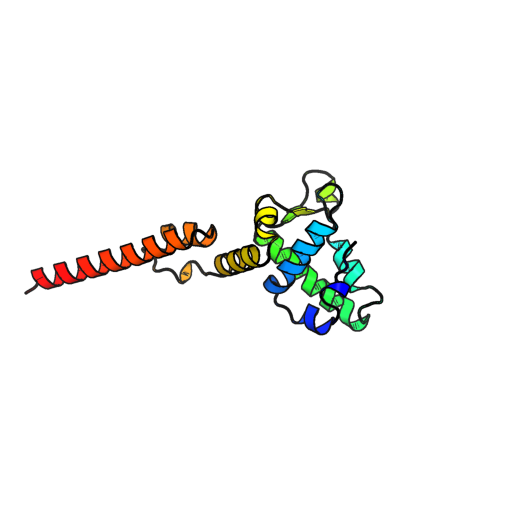488 -6.911 19.092 1.00 89.69 122 PRO A N 1
ATOM 947 C CA . PRO A 1 122 ? -21.415 -5.907 18.551 1.00 89.69 122 PRO A CA 1
ATOM 948 C C . PRO A 1 122 ? -21.599 -4.665 19.433 1.00 89.69 122 PRO A C 1
ATOM 950 O O . PRO A 1 122 ? -21.720 -3.553 18.935 1.00 89.69 122 PRO A O 1
ATOM 953 N N . ARG A 1 123 ? -21.541 -4.838 20.761 1.00 88.88 123 ARG A N 1
ATOM 954 C CA . ARG A 1 123 ? -21.669 -3.746 21.748 1.00 88.88 123 ARG A CA 1
ATOM 955 C C . ARG A 1 123 ? -20.551 -2.699 21.714 1.00 88.88 123 ARG A C 1
ATOM 957 O O . ARG A 1 123 ? -20.769 -1.607 22.222 1.00 88.88 123 ARG A O 1
ATOM 964 N N . ILE A 1 124 ? -19.375 -3.032 21.186 1.00 91.38 124 ILE A N 1
A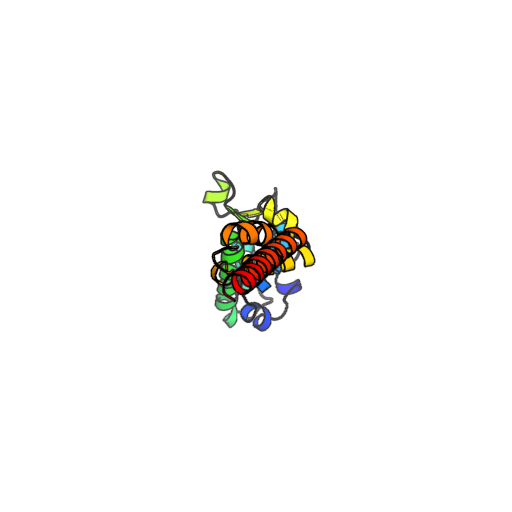TOM 965 C CA . ILE A 1 124 ? -18.222 -2.119 21.099 1.00 91.38 124 ILE A CA 1
ATOM 966 C C . ILE A 1 124 ? -17.809 -1.835 19.656 1.00 91.38 124 ILE A C 1
ATOM 968 O O . ILE A 1 124 ? -16.955 -0.981 19.427 1.00 91.38 124 ILE A O 1
ATOM 972 N N . ALA A 1 125 ? -18.399 -2.549 18.691 1.00 88.38 125 ALA A N 1
ATOM 973 C CA . ALA A 1 125 ? -17.936 -2.582 17.315 1.00 88.38 125 ALA A CA 1
ATOM 974 C C . ALA A 1 125 ? -17.878 -1.191 16.686 1.00 88.38 125 ALA A C 1
ATOM 976 O O . ALA A 1 125 ? -16.848 -0.836 16.137 1.00 88.38 125 ALA A O 1
ATOM 977 N N . ASP A 1 126 ? -18.923 -0.371 16.797 1.00 85.69 126 ASP A N 1
ATOM 978 C CA . ASP A 1 126 ? -18.925 0.959 16.173 1.00 85.69 126 ASP A CA 1
ATOM 979 C C . ASP A 1 126 ? -17.919 1.920 16.815 1.00 85.69 126 ASP A C 1
ATOM 981 O O . ASP A 1 126 ? -17.173 2.607 16.115 1.00 85.69 126 ASP A O 1
ATOM 985 N N . GLN A 1 127 ? -17.867 1.944 18.148 1.00 84.38 127 GLN A N 1
ATOM 986 C CA . GLN A 1 127 ? -17.045 2.893 18.895 1.00 84.38 127 GLN A CA 1
ATOM 987 C C . GLN A 1 127 ? -15.548 2.567 18.792 1.00 84.38 127 GLN A C 1
ATOM 989 O O . GLN A 1 127 ? -14.736 3.450 18.517 1.00 84.38 127 GLN A O 1
ATOM 994 N N . VAL A 1 128 ? -15.181 1.294 18.971 1.00 89.56 128 VAL A N 1
ATOM 995 C CA . VAL A 1 128 ? -13.782 0.840 18.964 1.00 89.56 128 VAL A CA 1
ATOM 996 C C . VAL A 1 128 ? -13.230 0.788 17.542 1.00 89.56 128 VAL A C 1
ATOM 998 O O . VAL A 1 128 ? -12.085 1.185 17.321 1.00 89.56 128 VAL A O 1
ATOM 1001 N N . TRP A 1 129 ? -14.042 0.377 16.560 1.00 85.25 129 TRP A N 1
ATOM 1002 C CA . TRP A 1 129 ? -13.610 0.295 15.162 1.00 85.25 129 TRP A CA 1
ATOM 1003 C C . TRP A 1 129 ? -13.130 1.634 14.615 1.00 85.25 129 TRP A C 1
ATOM 1005 O O . TRP A 1 129 ? -12.104 1.685 13.946 1.00 85.25 129 TRP A O 1
ATOM 1015 N N . LEU A 1 130 ? -13.830 2.730 14.923 1.00 82.81 130 LEU A N 1
ATOM 1016 C CA . LEU A 1 130 ? -13.437 4.060 14.453 1.00 82.81 130 LEU A CA 1
ATOM 1017 C C . LEU A 1 130 ? -12.049 4.474 14.954 1.00 82.81 130 LEU A C 1
ATOM 1019 O O . LEU A 1 130 ? -11.311 5.122 14.212 1.00 82.81 130 LEU A O 1
ATOM 1023 N N . ASN A 1 131 ? -11.689 4.096 16.181 1.00 85.38 131 ASN A N 1
ATOM 1024 C CA . ASN A 1 131 ? -10.383 4.409 16.756 1.00 85.38 131 ASN A CA 1
ATOM 1025 C C . ASN A 1 131 ? -9.293 3.495 16.190 1.00 85.38 131 ASN A C 1
ATOM 1027 O O . ASN A 1 131 ? -8.249 3.997 15.775 1.00 85.38 131 ASN A O 1
ATOM 1031 N N . LEU A 1 132 ? -9.572 2.192 16.045 1.00 81.25 132 LEU A N 1
ATOM 1032 C CA . LEU A 1 132 ? -8.670 1.247 15.375 1.00 81.25 132 LEU A CA 1
ATOM 1033 C C . LEU A 1 132 ? -8.373 1.673 13.933 1.00 81.25 132 LEU A C 1
ATOM 1035 O O . LEU A 1 132 ? -7.213 1.824 13.566 1.00 81.25 132 LEU A O 1
ATOM 1039 N N . ALA A 1 133 ? -9.405 1.972 13.140 1.00 71.19 133 ALA A N 1
ATOM 1040 C CA . ALA A 1 133 ? -9.269 2.386 11.743 1.00 71.19 133 ALA A CA 1
ATOM 1041 C C . ALA A 1 133 ? -8.512 3.718 11.566 1.00 71.19 133 ALA A C 1
ATOM 1043 O O . ALA A 1 133 ? -8.021 4.022 10.478 1.00 71.19 133 ALA A O 1
ATOM 1044 N N . ARG A 1 134 ? -8.426 4.540 12.619 1.00 73.00 134 ARG A N 1
ATOM 1045 C CA . ARG A 1 134 ? -7.656 5.796 12.641 1.00 73.00 134 ARG A CA 1
ATOM 1046 C C . ARG A 1 134 ? -6.254 5.634 13.235 1.00 73.00 134 ARG A C 1
ATOM 1048 O O . ARG A 1 134 ? -5.505 6.608 13.228 1.00 73.00 134 ARG A O 1
ATOM 1055 N N . GLY A 1 135 ? -5.906 4.442 13.720 1.00 72.50 135 GLY A N 1
ATOM 1056 C CA . GLY A 1 135 ? -4.638 4.159 14.390 1.00 72.50 135 GLY A CA 1
ATOM 1057 C C . GLY A 1 135 ? -4.549 4.688 15.825 1.00 72.50 135 GLY A C 1
ATOM 1058 O O . GLY A 1 135 ? -3.462 4.701 16.396 1.00 72.50 135 GLY A O 1
ATOM 1059 N N . ASP A 1 136 ? -5.661 5.118 16.429 1.00 83.25 136 ASP A N 1
ATOM 1060 C CA . ASP A 1 136 ? -5.705 5.520 17.840 1.00 83.25 136 ASP A CA 1
ATOM 1061 C C . ASP A 1 136 ? -5.888 4.286 18.737 1.00 83.25 136 ASP A C 1
ATOM 1063 O O . ASP A 1 136 ? -6.943 4.041 19.333 1.00 83.25 136 ASP A O 1
ATOM 1067 N N . TYR A 1 137 ? -4.841 3.460 18.777 1.00 84.38 137 TYR A N 1
ATOM 1068 C CA . TYR A 1 137 ? -4.827 2.219 19.544 1.00 84.38 137 TYR A CA 1
ATOM 1069 C C . TYR A 1 137 ? -5.009 2.428 21.051 1.00 84.38 137 TYR A C 1
ATOM 1071 O O . TYR A 1 137 ? -5.808 1.689 21.627 1.00 84.38 137 TYR A O 1
ATOM 1079 N N . PRO A 1 138 ? -4.353 3.406 21.715 1.00 90.31 138 PRO A N 1
ATOM 1080 C CA . PRO A 1 138 ? -4.538 3.613 23.150 1.00 90.31 138 PRO A CA 1
ATOM 1081 C C . PRO A 1 138 ? -6.002 3.873 23.516 1.00 90.31 138 PRO A C 1
ATOM 1083 O O . PRO A 1 138 ? -6.534 3.236 24.428 1.00 90.31 138 PRO A O 1
ATOM 1086 N N . THR A 1 139 ? -6.687 4.739 22.762 1.00 91.88 139 THR A N 1
ATOM 1087 C CA . THR A 1 139 ? -8.108 5.025 22.989 1.00 91.88 139 THR A CA 1
ATOM 1088 C C . THR A 1 139 ? -8.985 3.817 22.667 1.00 91.88 139 THR A C 1
ATOM 1090 O O . THR A 1 139 ? -9.898 3.503 23.435 1.00 91.88 139 THR A O 1
ATOM 1093 N N . ALA A 1 140 ? -8.712 3.110 21.564 1.00 90.19 140 ALA A N 1
ATOM 1094 C CA . ALA A 1 140 ? -9.452 1.906 21.186 1.00 90.19 140 ALA A CA 1
ATOM 1095 C C . ALA A 1 140 ? -9.376 0.820 22.273 1.00 90.19 140 ALA A C 1
ATOM 1097 O O . ALA A 1 140 ? -10.401 0.263 22.671 1.00 90.19 140 ALA A O 1
ATOM 1098 N N . VAL A 1 141 ? -8.170 0.564 22.787 1.00 92.69 141 VAL A N 1
ATOM 1099 C CA . VAL A 1 141 ? -7.904 -0.408 23.852 1.00 92.69 141 VAL A CA 1
ATOM 1100 C C . VAL A 1 141 ? -8.612 0.005 25.139 1.00 92.69 141 VAL A C 1
ATOM 1102 O O . VAL A 1 141 ? -9.348 -0.798 25.712 1.00 92.69 141 VAL A O 1
ATOM 1105 N N . PHE A 1 142 ? -8.468 1.263 25.567 1.00 95.31 142 PHE A N 1
ATOM 1106 C CA . PHE A 1 142 ? -9.136 1.767 26.768 1.00 95.31 142 PHE A CA 1
ATOM 1107 C C . PHE A 1 142 ? -10.659 1.587 26.703 1.00 95.31 142 PHE A C 1
ATOM 1109 O O . PHE A 1 142 ? -11.274 1.087 27.646 1.00 95.31 142 PHE A O 1
ATOM 1116 N N . GLN A 1 143 ? -11.276 1.949 25.577 1.00 93.81 143 GLN A N 1
ATOM 1117 C CA . GLN A 1 143 ? -12.721 1.816 25.391 1.00 93.81 143 GLN A CA 1
ATOM 1118 C C . GLN A 1 143 ? -13.179 0.355 25.388 1.00 93.81 143 GLN A C 1
ATOM 1120 O O . GLN A 1 143 ? -14.197 0.038 26.006 1.00 93.81 143 GLN A O 1
ATOM 1125 N N . ALA A 1 144 ? -12.422 -0.537 24.744 1.00 92.88 144 ALA A N 1
ATOM 1126 C CA . ALA A 1 144 ? -12.717 -1.965 24.747 1.00 92.88 144 ALA A CA 1
ATOM 1127 C C . ALA A 1 144 ? -12.675 -2.544 26.173 1.00 92.88 144 ALA A C 1
ATOM 1129 O O . ALA A 1 144 ? -13.633 -3.192 26.599 1.00 92.88 144 ALA A O 1
ATOM 1130 N N . PHE A 1 145 ? -11.621 -2.252 26.945 1.00 94.75 145 PHE A N 1
ATOM 1131 C CA . PHE A 1 145 ? -11.491 -2.738 28.324 1.00 94.75 145 PHE A CA 1
ATOM 1132 C C . PHE A 1 145 ? -12.555 -2.165 29.258 1.00 94.75 145 PHE A C 1
ATOM 1134 O O . PHE A 1 145 ? -13.118 -2.904 30.066 1.00 94.75 145 PHE A O 1
ATOM 1141 N N . ARG A 1 146 ? -12.895 -0.880 29.117 1.00 94.88 146 ARG A N 1
ATOM 1142 C CA . ARG A 1 146 ? -13.986 -0.271 29.885 1.00 94.88 146 ARG A CA 1
ATOM 1143 C C . ARG A 1 146 ? -15.315 -0.991 29.646 1.00 94.88 146 ARG A C 1
ATOM 1145 O O . ARG A 1 146 ? -16.044 -1.258 30.593 1.00 94.88 146 ARG A O 1
ATOM 1152 N N . ALA A 1 147 ? -15.632 -1.333 28.399 1.00 93.19 147 ALA A N 1
ATOM 1153 C CA . ALA A 1 147 ? -16.872 -2.038 28.089 1.00 93.19 147 ALA A CA 1
ATOM 1154 C C . ALA A 1 147 ? -16.924 -3.452 28.699 1.00 93.19 147 ALA A C 1
ATOM 1156 O O . ALA A 1 147 ? -17.991 -3.888 29.138 1.00 93.19 147 ALA A O 1
ATOM 1157 N N . VAL A 1 148 ? -15.785 -4.154 28.750 1.00 92.25 148 VAL A N 1
ATOM 1158 C CA . VAL A 1 148 ? -15.659 -5.459 29.424 1.00 92.25 148 VAL A CA 1
ATOM 1159 C C . VAL A 1 148 ? -15.869 -5.314 30.929 1.00 92.25 148 VAL A C 1
ATOM 1161 O O . VAL A 1 148 ? -16.634 -6.079 31.514 1.00 92.25 148 VAL A O 1
ATOM 1164 N N . GLU A 1 149 ? -15.243 -4.313 31.547 1.00 94.50 149 GLU A N 1
ATOM 1165 C CA . GLU A 1 149 ? -15.398 -4.021 32.973 1.00 94.50 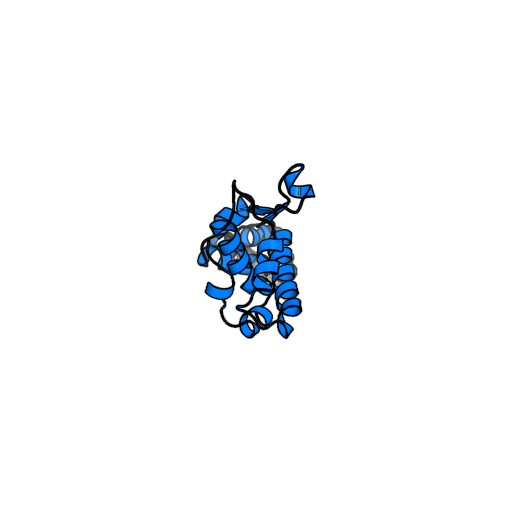149 GLU A CA 1
ATOM 1166 C C . GLU A 1 149 ? -16.862 -3.723 33.324 1.00 94.50 149 GLU A C 1
ATOM 1168 O O . GLU A 1 149 ? -17.434 -4.379 34.195 1.00 94.50 149 GLU A O 1
ATOM 1173 N N . GLU A 1 150 ? -17.516 -2.826 32.580 1.00 93.62 150 GLU A N 1
ATOM 1174 C CA . GLU A 1 150 ? -18.922 -2.483 32.803 1.00 93.62 150 GLU A CA 1
ATOM 1175 C C . GLU A 1 150 ? -19.857 -3.688 32.604 1.00 93.62 150 GLU A C 1
ATOM 1177 O O . GLU A 1 150 ? -20.883 -3.807 33.279 1.00 93.62 150 GLU A O 1
ATOM 1182 N N . ALA A 1 151 ? -19.551 -4.575 31.652 1.00 90.81 151 ALA A N 1
ATOM 1183 C CA . ALA A 1 151 ? -20.317 -5.800 31.439 1.00 90.81 151 ALA A CA 1
ATOM 1184 C C . ALA A 1 151 ? -20.146 -6.775 32.611 1.00 90.81 151 ALA A C 1
ATOM 1186 O O . ALA A 1 151 ? -21.147 -7.253 33.145 1.00 90.81 151 ALA A O 1
ATOM 1187 N N . SER A 1 152 ? -18.905 -6.998 33.049 1.00 89.75 152 SER A N 1
ATOM 1188 C CA . SER A 1 152 ? -18.577 -7.852 34.193 1.00 89.75 152 SER A CA 1
ATOM 1189 C C . SER A 1 152 ? -19.258 -7.357 35.472 1.00 89.75 152 SER A C 1
ATOM 1191 O O . SER A 1 152 ? -19.973 -8.108 36.135 1.00 89.75 152 SER A O 1
ATOM 1193 N N . ARG A 1 153 ? -19.171 -6.050 35.754 1.00 91.88 153 ARG A N 1
ATOM 1194 C CA . ARG A 1 153 ? -19.806 -5.428 36.924 1.00 91.88 153 ARG A CA 1
ATOM 1195 C C . ARG A 1 153 ? -21.326 -5.597 36.924 1.00 91.88 153 ARG A C 1
ATOM 1197 O O . ARG A 1 153 ? -21.913 -5.925 37.954 1.00 91.88 153 ARG A O 1
ATOM 1204 N N . ARG A 1 154 ? -21.983 -5.401 35.772 1.00 89.69 154 ARG A N 1
ATOM 1205 C CA . ARG A 1 154 ? -23.434 -5.639 35.639 1.00 89.69 154 ARG A CA 1
ATOM 1206 C C . ARG A 1 154 ? -23.795 -7.106 35.886 1.00 89.69 154 ARG A C 1
ATOM 1208 O O . ARG A 1 154 ? -24.851 -7.359 36.458 1.00 89.69 154 ARG A O 1
ATOM 1215 N N . GLN A 1 155 ? -22.953 -8.047 35.457 1.00 83.88 155 GLN A N 1
ATOM 1216 C CA . GLN A 1 155 ? -23.173 -9.478 35.669 1.00 83.88 155 GLN A CA 1
ATOM 1217 C C . GLN A 1 155 ? -23.103 -9.831 37.164 1.00 83.88 155 GLN A C 1
ATOM 1219 O O . GLN A 1 155 ? -24.030 -10.458 37.673 1.00 83.88 155 GLN A O 1
ATOM 1224 N N . CYS A 1 156 ? -22.073 -9.355 37.874 1.00 80.25 156 CYS A N 1
ATOM 1225 C CA . CYS A 1 156 ? -21.913 -9.585 39.314 1.00 80.25 156 CYS A CA 1
ATOM 1226 C C . CYS A 1 156 ? -23.078 -9.000 40.125 1.00 80.25 156 CYS A C 1
ATOM 1228 O O . CYS A 1 156 ? -23.726 -9.721 40.874 1.00 80.25 156 CYS A O 1
ATOM 1230 N N . HIS A 1 157 ? -23.448 -7.734 39.895 1.00 74.50 157 HIS A N 1
ATOM 1231 C CA . HIS A 1 157 ? -24.579 -7.121 40.607 1.00 74.50 157 HIS A CA 1
ATOM 1232 C C . HIS A 1 157 ? -25.930 -7.798 40.345 1.00 74.50 157 HIS A C 1
ATOM 1234 O O . HIS A 1 157 ? -26.861 -7.642 41.134 1.00 74.50 157 HIS A O 1
ATOM 1240 N N . ARG A 1 158 ? -26.080 -8.501 39.217 1.00 65.44 158 ARG A N 1
ATOM 1241 C CA . ARG A 1 158 ? -27.294 -9.265 38.922 1.00 65.44 158 ARG A CA 1
ATOM 1242 C C . ARG A 1 158 ? -27.319 -10.597 39.669 1.00 65.44 158 ARG A C 1
ATOM 1244 O O . ARG A 1 158 ? -28.404 -11.026 40.044 1.00 65.44 158 ARG A O 1
ATOM 1251 N N . ALA A 1 159 ? -26.158 -11.212 39.894 1.00 63.28 159 ALA A N 1
ATOM 1252 C CA . ALA A 1 159 ? -26.032 -12.418 40.708 1.00 63.28 159 ALA A CA 1
ATOM 1253 C C . ALA A 1 159 ? -26.376 -12.138 42.183 1.00 63.28 159 ALA A C 1
ATOM 1255 O O . ALA A 1 159 ? -27.144 -12.892 42.768 1.00 63.28 159 ALA A O 1
ATOM 1256 N N . ASP A 1 160 ? -25.937 -10.998 42.728 1.00 62.62 160 ASP A N 1
ATOM 1257 C CA . ASP A 1 160 ? -26.204 -10.604 44.125 1.00 62.62 160 ASP A CA 1
ATOM 1258 C C . ASP A 1 160 ? -27.686 -10.311 44.436 1.00 62.62 160 ASP A C 1
ATOM 1260 O O . ASP A 1 160 ? -28.069 -10.235 45.597 1.00 62.62 160 ASP A O 1
ATOM 1264 N N . ARG A 1 161 ? -28.534 -10.098 43.418 1.00 57.84 161 ARG A N 1
ATOM 1265 C CA . ARG A 1 161 ? -29.973 -9.801 43.589 1.00 57.84 161 ARG A CA 1
ATOM 1266 C C . ARG A 1 161 ? -30.890 -11.013 43.404 1.00 57.84 161 ARG A C 1
ATOM 1268 O O . ARG A 1 161 ? -32.102 -10.861 43.530 1.00 57.84 161 ARG A O 1
ATOM 1275 N N . LEU A 1 162 ? -30.342 -12.164 43.015 1.00 56.53 162 LEU A N 1
ATOM 1276 C CA . LEU A 1 162 ? -31.096 -13.394 42.737 1.00 56.53 162 LEU A CA 1
ATOM 1277 C C . LEU A 1 162 ? -30.834 -14.508 43.769 1.00 56.53 162 LEU A C 1
ATOM 1279 O O . LEU A 1 162 ? -31.377 -15.600 43.602 1.00 56.53 162 LEU A O 1
ATOM 1283 N N . GLY A 1 163 ? -30.025 -14.241 44.799 1.00 47.00 163 GLY A N 1
ATOM 1284 C CA . GLY A 1 163 ? -29.882 -15.070 46.003 1.00 47.00 163 GLY A CA 1
ATOM 1285 C C . GLY A 1 163 ? -30.614 -14.447 47.182 1.00 47.00 163 GLY A C 1
ATOM 1286 O O . GLY A 1 163 ? -31.068 -15.228 48.043 1.00 47.00 163 GLY A O 1
#

pLDDT: mean 89.33, std 8.7, range [47.0, 98.38]